Protein AF-A0A0J5GNE4-F1 (afdb_monomer_lite)

Radius of gyration: 23.79 Å; chains: 1; bounding box: 70×24×54 Å

Structure (mmCIF, N/CA/C/O backbone):
data_AF-A0A0J5GNE4-F1
#
_entry.id   AF-A0A0J5GNE4-F1
#
loop_
_atom_site.group_PDB
_atom_site.id
_atom_site.type_symbol
_atom_site.label_atom_id
_atom_site.label_alt_id
_atom_site.label_comp_id
_atom_site.label_asym_id
_atom_site.label_entity_id
_atom_site.label_seq_id
_atom_site.pdbx_PDB_ins_code
_atom_site.Cartn_x
_atom_site.Cartn_y
_atom_site.Cartn_z
_atom_site.occupancy
_atom_site.B_iso_or_equiv
_atom_site.auth_seq_id
_atom_site.auth_comp_id
_atom_site.auth_asym_id
_atom_site.auth_atom_id
_atom_site.pdbx_PDB_model_num
ATOM 1 N N . MET A 1 1 ? -9.781 5.183 1.969 1.00 68.06 1 MET A N 1
ATOM 2 C CA . MET A 1 1 ? -9.216 5.496 3.303 1.00 68.06 1 MET A CA 1
ATOM 3 C C . MET A 1 1 ? -10.190 5.161 4.430 1.00 68.06 1 MET A C 1
ATOM 5 O O . MET A 1 1 ? -9.727 4.634 5.425 1.00 68.06 1 MET A O 1
ATOM 9 N N . SER A 1 2 ? -11.507 5.378 4.282 1.00 83.69 2 SER A N 1
ATOM 10 C CA . SER A 1 2 ? -12.531 4.991 5.281 1.00 83.69 2 SER A CA 1
ATOM 11 C C . SER A 1 2 ? -12.467 3.521 5.722 1.00 83.69 2 SER A C 1
ATOM 13 O O . SER A 1 2 ? -12.629 3.237 6.901 1.00 83.69 2 SER A O 1
ATOM 15 N N . GLN A 1 3 ? -12.141 2.604 4.806 1.00 88.69 3 GLN A N 1
ATOM 16 C CA . GLN A 1 3 ? -11.980 1.176 5.101 1.00 88.69 3 GLN A CA 1
ATOM 17 C C . GLN A 1 3 ? -10.948 0.882 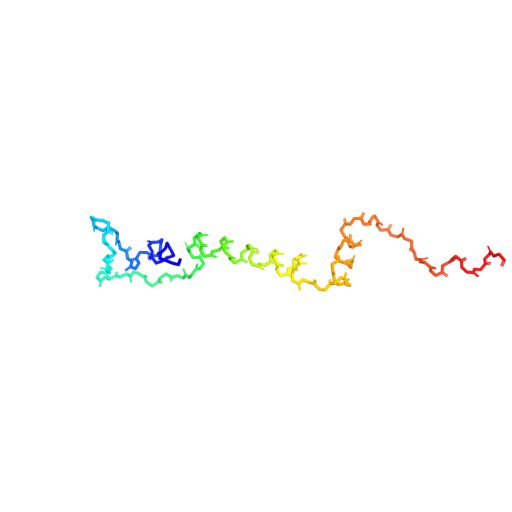6.207 1.00 88.69 3 GLN A C 1
ATOM 19 O O . GLN A 1 3 ? -11.159 -0.021 7.004 1.00 88.69 3 GLN A O 1
ATOM 24 N N . VAL A 1 4 ? -9.865 1.666 6.296 1.00 90.88 4 VAL A N 1
ATOM 25 C CA . VAL A 1 4 ? -8.834 1.505 7.338 1.00 90.88 4 VAL A CA 1
ATOM 26 C C . VAL A 1 4 ? -9.422 1.816 8.712 1.00 90.88 4 VAL A C 1
ATOM 28 O O . VAL A 1 4 ? -9.249 1.055 9.651 1.00 90.88 4 VAL A O 1
ATOM 31 N N . PHE A 1 5 ? -10.187 2.902 8.821 1.00 89.44 5 PHE A N 1
ATOM 32 C CA . PHE A 1 5 ? -10.837 3.279 10.075 1.00 89.44 5 PHE A CA 1
ATOM 33 C C . PHE A 1 5 ? -11.901 2.264 10.507 1.00 89.44 5 PHE A C 1
ATOM 35 O O . PHE A 1 5 ? -12.064 2.041 11.703 1.00 89.44 5 PHE A O 1
ATOM 42 N N . LEU A 1 6 ? -12.598 1.643 9.550 1.00 89.12 6 LEU A N 1
ATOM 43 C CA . LEU A 1 6 ? -13.566 0.578 9.819 1.00 89.12 6 LEU A CA 1
ATOM 44 C C . LEU A 1 6 ? -12.869 -0.693 10.326 1.00 89.12 6 LEU A C 1
ATOM 46 O O . LEU A 1 6 ? -13.275 -1.256 11.336 1.00 89.12 6 LEU A O 1
ATOM 50 N N . GLU A 1 7 ? -11.793 -1.122 9.661 1.00 89.81 7 GLU A N 1
ATOM 51 C CA . GLU A 1 7 ? -10.997 -2.294 10.062 1.00 89.81 7 GLU A CA 1
ATOM 52 C C . GLU A 1 7 ? -10.373 -2.134 11.453 1.00 89.81 7 GLU A C 1
ATOM 54 O O . GLU A 1 7 ? -10.322 -3.088 12.226 1.00 89.81 7 GLU A O 1
ATOM 59 N N . LEU A 1 8 ? -9.937 -0.919 11.786 1.00 90.81 8 LEU A N 1
ATOM 60 C CA . LEU A 1 8 ? -9.367 -0.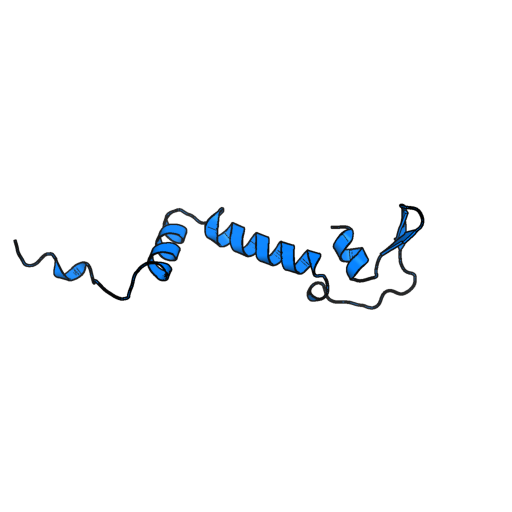590 13.090 1.00 90.81 8 LEU A CA 1
ATOM 61 C C . LEU A 1 8 ? -10.434 -0.289 14.160 1.00 90.81 8 LEU A C 1
ATOM 63 O O . LEU A 1 8 ? -10.089 -0.044 15.311 1.00 90.81 8 LEU A O 1
ATOM 67 N N . GLY A 1 9 ? -11.723 -0.325 13.810 1.00 87.31 9 GLY A N 1
ATOM 68 C CA . GLY A 1 9 ? -12.823 -0.136 14.758 1.00 87.31 9 GLY A CA 1
ATOM 69 C C . GLY A 1 9 ? -13.008 1.302 15.251 1.00 87.31 9 GLY A C 1
ATOM 70 O O . GLY A 1 9 ? -13.625 1.507 16.288 1.00 87.31 9 GLY A O 1
ATOM 71 N N . PHE A 1 10 ? -12.488 2.301 14.531 1.00 88.69 10 PHE A N 1
ATOM 72 C CA . PHE A 1 10 ? -12.740 3.718 14.828 1.00 88.69 10 PHE A CA 1
ATOM 73 C C . PHE A 1 10 ? -14.102 4.184 14.324 1.00 88.69 10 PHE A C 1
ATOM 75 O O . PHE A 1 10 ? -14.684 5.115 14.880 1.00 88.69 10 PHE A O 1
ATOM 82 N N . VAL A 1 11 ? -14.597 3.556 13.258 1.00 89.69 11 VAL A N 1
ATOM 83 C CA . VAL A 1 11 ? -15.902 3.860 12.676 1.00 89.69 11 VAL A CA 1
ATOM 84 C C . VAL A 1 11 ? -16.700 2.587 12.462 1.00 89.69 11 VAL A C 1
ATOM 86 O O . VAL A 1 11 ? -16.138 1.541 12.148 1.00 89.69 11 VAL A O 1
ATOM 89 N N . THR A 1 12 ? -18.012 2.692 12.587 1.00 86.50 12 THR A N 1
ATOM 90 C CA . THR A 1 12 ? -18.974 1.666 12.193 1.00 86.50 12 THR A CA 1
ATOM 91 C C . THR A 1 12 ? -19.857 2.219 11.081 1.00 86.50 12 THR A C 1
ATOM 93 O O . THR A 1 12 ? -19.942 3.430 10.872 1.00 86.50 12 THR A O 1
ATOM 96 N N . ILE A 1 13 ? -20.475 1.330 10.308 1.00 82.44 13 ILE A N 1
ATOM 97 C CA . ILE A 1 13 ? -21.469 1.720 9.310 1.00 82.44 13 ILE A CA 1
ATOM 98 C C . ILE A 1 13 ? -22.828 1.353 9.889 1.00 82.44 13 ILE A C 1
ATOM 100 O O . ILE A 1 13 ? -23.158 0.171 9.965 1.00 82.44 13 ILE A O 1
ATOM 104 N N . ASP A 1 14 ? -23.594 2.363 10.287 1.00 80.25 14 ASP A N 1
ATOM 105 C CA . ASP A 1 14 ? -24.988 2.210 10.693 1.00 80.25 14 ASP A CA 1
ATOM 106 C C . ASP A 1 14 ? -25.881 2.839 9.618 1.00 80.25 14 ASP A C 1
ATOM 108 O O . ASP A 1 14 ? -25.735 4.012 9.276 1.00 80.25 14 ASP A O 1
ATOM 112 N N . ASN A 1 15 ? -26.757 2.037 9.009 1.00 79.06 15 ASN A N 1
ATOM 113 C CA . ASN A 1 15 ? -27.662 2.461 7.931 1.00 79.06 15 ASN A CA 1
ATOM 114 C C . ASN A 1 15 ? -26.985 3.216 6.764 1.00 79.06 15 ASN A C 1
ATOM 116 O O . ASN A 1 15 ? -27.558 4.132 6.177 1.00 79.06 15 ASN A O 1
ATOM 120 N N . GLY A 1 16 ? -25.752 2.836 6.410 1.00 77.75 16 GLY A N 1
ATOM 121 C CA . GLY A 1 16 ? -24.985 3.474 5.331 1.00 77.75 16 GLY A CA 1
ATOM 122 C C . GLY A 1 16 ? -24.313 4.795 5.720 1.00 77.75 16 GLY A C 1
ATOM 123 O O . GLY A 1 16 ? -23.642 5.403 4.886 1.00 77.75 16 GLY A O 1
ATOM 124 N N . ILE A 1 17 ? -24.445 5.219 6.978 1.00 82.50 17 ILE A N 1
ATOM 125 C CA . ILE A 1 17 ? -23.788 6.396 7.541 1.00 82.50 17 ILE A CA 1
ATOM 126 C C . ILE A 1 17 ? -22.597 5.928 8.380 1.00 82.50 17 ILE A C 1
ATOM 128 O O . ILE A 1 17 ? -22.689 4.981 9.159 1.00 82.50 17 ILE A O 1
ATOM 132 N N . LEU A 1 18 ? -21.453 6.590 8.202 1.00 85.69 18 LEU A N 1
ATOM 133 C CA . LEU A 1 18 ? -20.273 6.358 9.029 1.00 85.69 18 LEU A CA 1
ATOM 134 C C . LEU A 1 18 ? -20.494 6.997 10.404 1.00 85.69 18 LEU A C 1
ATOM 136 O O . LEU A 1 18 ? -20.603 8.219 10.502 1.00 85.69 18 LEU A O 1
ATOM 140 N N . ALA A 1 19 ? -20.531 6.177 11.449 1.00 86.25 19 ALA A N 1
ATOM 141 C CA . ALA A 1 19 ? -20.598 6.605 12.840 1.00 86.25 19 ALA A CA 1
ATOM 142 C C . ALA A 1 19 ? -19.240 6.390 13.518 1.00 86.25 19 ALA A C 1
ATOM 144 O O . ALA A 1 19 ? -18.535 5.428 13.216 1.00 86.25 19 ALA A O 1
ATOM 145 N N . LEU A 1 20 ? -18.854 7.289 14.424 1.00 85.31 20 LEU A N 1
ATOM 146 C CA . LEU A 1 20 ? -17.666 7.105 15.260 1.00 85.31 20 LEU A CA 1
ATOM 147 C C . LEU A 1 20 ? -17.968 6.086 16.360 1.00 85.31 20 LEU A C 1
ATOM 149 O O . LEU A 1 20 ? -19.071 6.063 16.899 1.00 85.31 20 LEU A O 1
ATOM 153 N N . SER A 1 21 ? -16.984 5.259 16.698 1.00 85.12 21 SER A N 1
ATOM 154 C CA . SER A 1 21 ? -17.078 4.388 17.872 1.00 85.12 21 SER A CA 1
ATOM 155 C C . SER A 1 21 ? -16.783 5.189 19.144 1.00 85.12 21 SER A C 1
ATOM 157 O O . SER A 1 21 ? -15.866 6.007 19.148 1.00 85.12 21 SER A O 1
ATOM 159 N N . ASP A 1 22 ? -17.544 4.956 20.218 1.00 80.44 22 ASP A N 1
ATOM 160 C CA . ASP A 1 22 ? -17.447 5.733 21.468 1.00 80.44 22 ASP A CA 1
ATOM 161 C C . ASP A 1 22 ? -16.129 5.510 22.232 1.00 80.44 22 ASP A C 1
ATOM 163 O O . ASP A 1 22 ? -15.659 6.388 22.957 1.00 80.44 22 ASP A O 1
ATOM 167 N N . SER A 1 23 ? -15.508 4.339 22.076 1.00 80.69 23 SER A N 1
ATOM 168 C CA . SER A 1 23 ? -14.278 3.961 22.785 1.00 80.69 23 SER A CA 1
ATOM 169 C C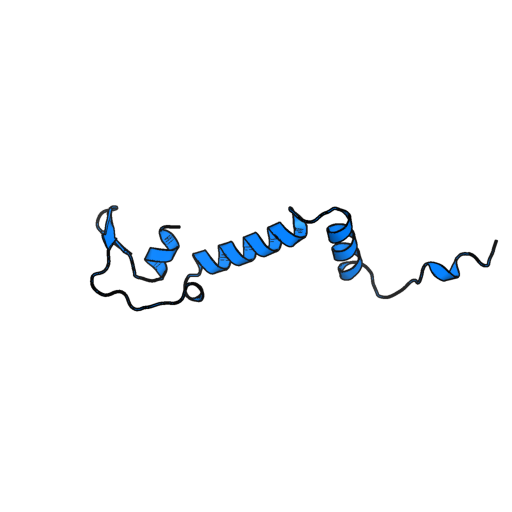 . SER A 1 23 ? -13.414 2.988 21.970 1.00 80.69 23 SER A C 1
ATOM 171 O O . SER A 1 23 ? -13.222 1.835 22.362 1.00 80.69 23 SER A O 1
ATOM 173 N N . PRO A 1 24 ? -12.886 3.419 20.809 1.00 82.62 24 PRO A N 1
ATOM 174 C CA . PRO A 1 24 ? -12.073 2.555 19.973 1.00 82.62 24 PRO A CA 1
ATOM 175 C C . PRO A 1 24 ? -10.768 2.204 20.688 1.00 82.62 24 PRO A C 1
ATOM 177 O O . PRO A 1 24 ? -10.098 3.057 21.276 1.00 82.62 24 PRO A O 1
ATOM 180 N N . GLU A 1 25 ? -10.393 0.931 20.620 1.00 85.38 25 GLU A N 1
ATOM 181 C CA . GLU A 1 25 ? -9.082 0.479 21.065 1.00 85.38 25 GLU A CA 1
ATOM 182 C C . GLU A 1 25 ? -7.992 1.151 20.219 1.00 85.38 25 GLU A C 1
ATOM 184 O O . GLU A 1 25 ? -8.140 1.336 19.008 1.00 85.38 25 GLU A O 1
ATOM 189 N N . LYS A 1 26 ? -6.877 1.531 20.849 1.00 84.75 26 LYS A N 1
ATOM 190 C CA . LYS A 1 26 ? -5.756 2.151 20.142 1.00 84.75 26 LYS A CA 1
ATOM 191 C C . LYS A 1 26 ? -5.004 1.091 19.333 1.00 84.75 26 LYS A C 1
ATOM 193 O O . LYS A 1 26 ? -4.021 0.534 19.813 1.00 84.75 26 LYS A O 1
ATOM 198 N N . LYS A 1 27 ? -5.467 0.859 18.109 1.00 88.19 27 LYS A N 1
ATOM 199 C CA . LYS A 1 27 ? -4.879 -0.094 17.164 1.00 88.19 27 LYS A CA 1
ATOM 200 C C . LYS A 1 27 ? -3.849 0.550 16.245 1.00 88.19 27 LYS A C 1
ATOM 202 O O . LYS A 1 27 ? -3.977 1.721 15.868 1.00 88.19 27 LYS A O 1
ATOM 207 N N . GLY A 1 28 ? -2.822 -0.219 15.904 1.00 90.38 28 GLY A N 1
ATOM 208 C CA . GLY A 1 28 ? -1.788 0.177 14.953 1.00 90.38 28 GLY A CA 1
ATOM 209 C C . GLY A 1 28 ? -2.293 0.144 13.507 1.00 90.38 28 GLY A C 1
ATOM 210 O O . GLY A 1 28 ? -3.229 -0.576 13.173 1.00 90.38 28 GLY A O 1
ATOM 211 N N . LEU A 1 29 ? -1.683 0.930 12.612 1.00 88.94 29 LEU A N 1
ATOM 212 C CA . LEU A 1 29 ? -2.036 0.913 11.179 1.00 88.94 29 LEU A CA 1
ATOM 213 C C . LEU A 1 29 ? -1.688 -0.422 10.504 1.00 88.94 29 LEU A C 1
ATOM 215 O O . LEU A 1 29 ? -2.302 -0.794 9.506 1.00 88.94 29 LEU A O 1
ATOM 219 N N . ASP A 1 30 ? -0.718 -1.134 11.062 1.00 90.31 30 ASP A N 1
ATOM 220 C CA . ASP A 1 30 ? -0.306 -2.481 10.684 1.00 90.31 30 ASP A CA 1
ATOM 221 C C . ASP A 1 30 ? -1.396 -3.536 10.922 1.00 90.31 30 ASP A C 1
ATOM 223 O O . ASP A 1 30 ? -1.380 -4.584 10.283 1.00 90.31 30 ASP A O 1
ATOM 227 N N . GLU A 1 31 ? -2.402 -3.244 11.747 1.00 91.25 31 GLU A N 1
ATOM 228 C CA . GLU A 1 31 ? -3.556 -4.129 11.941 1.00 91.25 31 GLU A CA 1
ATOM 229 C C . GLU A 1 31 ? -4.607 -3.998 10.821 1.00 91.25 31 GLU A C 1
ATOM 231 O O . GLU A 1 31 ? -5.500 -4.840 10.692 1.00 91.25 31 GLU A O 1
ATOM 236 N N . SER A 1 32 ? -4.509 -2.972 9.966 1.00 93.94 32 SER A N 1
ATOM 237 C CA . SER A 1 32 ? -5.404 -2.795 8.820 1.00 93.94 32 SER A CA 1
ATOM 238 C C . SER A 1 32 ? -4.855 -3.485 7.574 1.00 93.94 32 SER A C 1
ATOM 240 O O . SER A 1 32 ? -3.879 -3.049 6.959 1.00 93.94 32 SER A O 1
ATOM 242 N N . LYS A 1 33 ? -5.568 -4.516 7.110 1.00 93.12 33 LYS A N 1
ATOM 243 C CA . LYS A 1 33 ? -5.260 -5.216 5.852 1.00 93.12 33 LYS A CA 1
ATOM 244 C C . LYS A 1 33 ? -5.299 -4.273 4.654 1.00 93.12 33 LYS A C 1
ATOM 246 O O . LYS A 1 33 ? -4.457 -4.374 3.762 1.00 93.12 33 LYS A O 1
ATOM 251 N N . SER A 1 34 ? -6.262 -3.352 4.627 1.00 93.94 34 SER A N 1
ATOM 252 C CA . SER A 1 34 ? -6.373 -2.363 3.554 1.00 93.94 34 SER A CA 1
ATOM 253 C C . SER A 1 34 ? -5.178 -1.411 3.524 1.00 93.94 34 SER A C 1
ATOM 255 O O . SER A 1 34 ? -4.700 -1.061 2.441 1.00 93.94 34 SER A O 1
ATOM 257 N N . TYR A 1 35 ? -4.680 -1.003 4.695 1.00 94.62 35 TYR A N 1
ATOM 258 C CA . TYR A 1 35 ? -3.485 -0.172 4.794 1.00 94.62 35 TYR A CA 1
ATOM 259 C C . TYR A 1 35 ? -2.233 -0.929 4.336 1.00 94.62 35 TYR A C 1
ATOM 261 O O . TYR A 1 35 ? -1.534 -0.439 3.446 1.00 94.62 35 TYR A O 1
ATOM 269 N N . LEU A 1 36 ? -2.001 -2.138 4.863 1.00 94.62 36 LEU A N 1
ATOM 270 C CA . LEU A 1 36 ? -0.860 -2.978 4.480 1.00 94.62 36 LEU A CA 1
ATOM 271 C C . LEU A 1 36 ? -0.829 -3.236 2.973 1.00 94.62 36 LEU A C 1
ATOM 273 O O . LEU A 1 36 ? 0.187 -3.002 2.324 1.00 94.62 36 LEU A O 1
ATOM 277 N N . ARG A 1 37 ? -1.968 -3.612 2.382 1.00 94.56 37 ARG A N 1
ATOM 278 C CA . ARG A 1 37 ? -2.060 -3.863 0.939 1.00 94.56 37 ARG A CA 1
ATOM 279 C C . ARG A 1 37 ? -1.693 -2.630 0.115 1.00 94.56 37 ARG A C 1
ATOM 281 O O . ARG A 1 37 ? -1.021 -2.742 -0.907 1.00 94.56 37 ARG A O 1
ATOM 288 N N . LYS A 1 38 ? -2.133 -1.442 0.542 1.00 94.00 38 LYS A N 1
ATOM 289 C CA . LYS A 1 38 ? -1.779 -0.191 -0.138 1.00 94.00 38 LYS A CA 1
ATOM 290 C C . LYS A 1 38 ? -0.289 0.123 0.007 1.00 94.00 38 LYS A C 1
ATOM 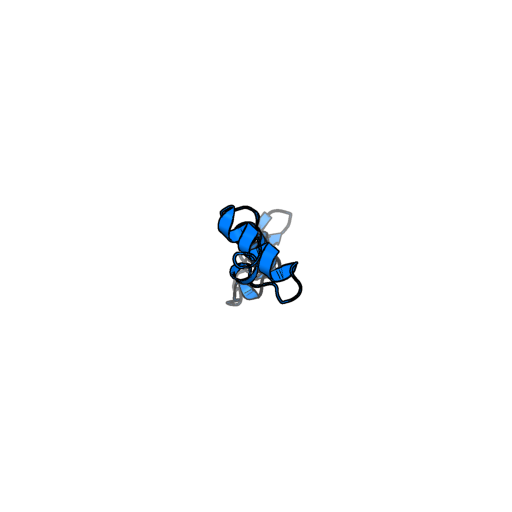292 O O . LYS A 1 38 ? 0.311 0.625 -0.940 1.00 94.00 38 LYS A O 1
ATOM 297 N N . GLN A 1 39 ? 0.302 -0.178 1.161 1.00 95.06 39 GLN A N 1
ATOM 298 C CA . GLN A 1 39 ? 1.735 -0.017 1.393 1.00 95.06 39 GLN A CA 1
ATOM 299 C C . GLN A 1 39 ? 2.559 -0.959 0.502 1.00 95.06 39 GLN A C 1
ATOM 301 O O . GLN A 1 39 ? 3.515 -0.511 -0.130 1.00 95.06 39 GLN A O 1
ATOM 306 N N . GLU A 1 40 ? 2.173 -2.231 0.398 1.00 95.38 40 GLU A N 1
ATOM 307 C CA . GLU A 1 40 ? 2.821 -3.201 -0.492 1.00 95.38 40 GLU A CA 1
ATOM 308 C C . GLU A 1 40 ? 2.710 -2.785 -1.959 1.00 95.38 40 GLU A C 1
ATOM 310 O O . GLU A 1 40 ? 3.712 -2.779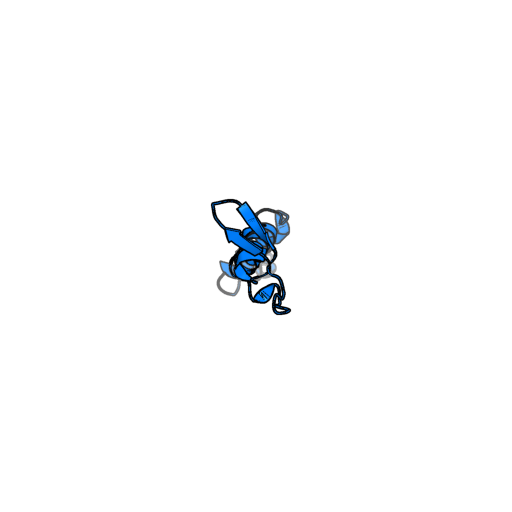 -2.674 1.00 95.38 40 GLU A O 1
ATOM 315 N N . GLN A 1 41 ? 1.520 -2.357 -2.389 1.00 95.38 41 GLN A N 1
ATOM 316 C CA . GLN A 1 41 ? 1.302 -1.849 -3.741 1.00 95.38 41 GLN A CA 1
ATOM 317 C C . GLN A 1 41 ? 2.213 -0.651 -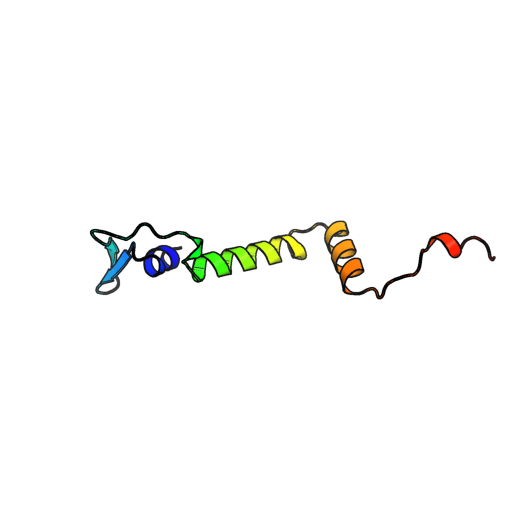4.035 1.00 95.38 41 GLN A C 1
ATOM 319 O O . GLN A 1 41 ? 2.931 -0.655 -5.031 1.00 95.38 41 GLN A O 1
ATOM 324 N N . ALA A 1 42 ? 2.253 0.337 -3.137 1.00 95.00 42 ALA A N 1
ATOM 325 C CA . ALA A 1 42 ? 3.108 1.509 -3.298 1.00 95.00 42 ALA A CA 1
ATOM 326 C C . ALA A 1 42 ? 4.599 1.137 -3.330 1.00 95.00 42 ALA A C 1
ATOM 328 O O . ALA A 1 42 ? 5.377 1.746 -4.061 1.00 95.00 42 ALA A O 1
ATOM 329 N N . LYS A 1 43 ? 5.023 0.132 -2.556 1.00 95.31 43 LYS A N 1
ATOM 330 C CA . LYS A 1 43 ? 6.405 -0.364 -2.580 1.00 95.31 43 LYS A CA 1
ATOM 331 C C . LYS A 1 43 ? 6.765 -0.945 -3.950 1.00 95.31 43 LYS A C 1
ATOM 333 O O . LYS A 1 43 ? 7.821 -0.617 -4.484 1.00 95.31 43 LYS A O 1
ATOM 338 N N . ILE A 1 44 ? 5.882 -1.763 -4.519 1.00 94.44 44 ILE A N 1
ATOM 339 C CA . ILE A 1 44 ? 6.051 -2.353 -5.854 1.00 94.44 44 ILE A CA 1
ATOM 340 C C . ILE A 1 44 ? 6.063 -1.248 -6.919 1.00 94.44 44 ILE A C 1
ATOM 342 O O . ILE A 1 44 ? 6.961 -1.203 -7.754 1.00 94.44 44 ILE A O 1
ATOM 346 N N . GLU A 1 45 ? 5.120 -0.309 -6.865 1.00 95.50 45 GLU A N 1
ATOM 347 C CA . GLU A 1 45 ? 5.052 0.808 -7.815 1.00 95.50 45 GLU A CA 1
ATOM 348 C C . GLU A 1 45 ? 6.316 1.669 -7.786 1.00 95.50 45 GLU A C 1
ATOM 350 O O . GLU A 1 45 ? 6.872 1.975 -8.839 1.00 95.50 45 GLU A O 1
ATOM 355 N N . ASN A 1 46 ? 6.834 1.997 -6.601 1.00 92.69 46 ASN A N 1
ATOM 356 C CA . ASN A 1 46 ? 8.100 2.723 -6.482 1.00 92.69 46 ASN A CA 1
ATOM 357 C C . ASN A 1 46 ? 9.272 1.964 -7.110 1.00 92.69 46 ASN A C 1
ATOM 359 O O . ASN A 1 46 ? 10.146 2.572 -7.719 1.00 92.69 46 ASN A O 1
ATOM 363 N N . GLN A 1 47 ? 9.282 0.640 -6.982 1.00 90.00 47 GLN A N 1
ATOM 364 C CA . GLN A 1 47 ? 10.370 -0.197 -7.469 1.00 90.00 47 GLN A CA 1
ATOM 365 C C . GLN A 1 47 ? 10.351 -0.419 -8.987 1.00 90.00 47 GLN A C 1
ATOM 367 O O . GLN A 1 47 ? 11.412 -0.651 -9.561 1.00 90.00 47 GLN A O 1
ATOM 372 N N . PHE A 1 48 ? 9.176 -0.379 -9.624 1.00 92.38 48 PHE A N 1
ATOM 373 C CA . PHE A 1 48 ? 9.030 -0.768 -11.035 1.00 92.38 48 PHE A CA 1
ATOM 374 C C . PHE A 1 48 ? 8.473 0.319 -11.945 1.00 92.38 48 PHE A C 1
ATOM 376 O O . PHE A 1 48 ? 8.815 0.365 -13.123 1.00 92.38 48 PHE A O 1
ATOM 383 N N . VAL A 1 49 ? 7.573 1.152 -11.427 1.00 92.88 49 VAL A N 1
ATOM 384 C CA . VAL A 1 49 ? 6.858 2.167 -12.212 1.00 92.88 49 VAL A CA 1
ATOM 385 C C . VAL A 1 49 ? 7.549 3.517 -12.083 1.00 92.88 49 VAL A C 1
ATOM 387 O O . VAL A 1 49 ? 7.701 4.224 -13.076 1.00 92.88 49 VAL A O 1
ATOM 390 N N . TYR A 1 50 ? 7.976 3.867 -10.869 1.00 92.88 50 TYR A N 1
ATOM 391 C CA . TYR A 1 50 ? 8.596 5.162 -10.579 1.00 92.88 50 TYR A CA 1
ATOM 392 C C . TYR A 1 50 ? 10.125 5.114 -10.497 1.00 92.88 50 TYR A C 1
ATOM 394 O O . TYR A 1 50 ? 10.755 6.157 -10.338 1.00 92.88 50 TYR A O 1
ATOM 402 N N . SER A 1 51 ? 10.726 3.931 -10.634 1.00 91.06 51 SER A N 1
ATOM 403 C CA . SER A 1 51 ? 12.174 3.774 -10.754 1.00 91.06 51 SER A CA 1
ATOM 404 C C . SER A 1 51 ? 12.686 4.385 -12.057 1.00 91.06 51 SER A C 1
ATOM 406 O O . SER A 1 51 ? 12.035 4.281 -13.102 1.00 91.06 51 SER A O 1
ATOM 408 N N . SER A 1 52 ? 13.896 4.934 -12.033 1.00 93.31 52 SER A N 1
ATOM 409 C CA . SER A 1 52 ? 14.600 5.291 -13.262 1.00 93.31 52 SER A CA 1
ATOM 410 C C . SER A 1 52 ? 14.910 4.049 -14.107 1.00 93.31 52 SER A C 1
ATOM 412 O O . SER A 1 52 ? 14.955 2.916 -13.620 1.00 93.31 52 SER A O 1
ATOM 414 N N . TYR A 1 53 ? 15.178 4.264 -15.395 1.00 90.75 53 TYR A N 1
ATOM 415 C CA . TYR A 1 53 ? 15.583 3.189 -16.300 1.00 90.75 53 TYR A CA 1
ATOM 416 C C . TYR A 1 53 ? 16.811 2.416 -15.789 1.00 90.75 53 TYR A C 1
ATOM 418 O O . TYR A 1 53 ? 16.845 1.189 -15.878 1.00 90.75 53 TYR A O 1
ATOM 426 N N . GLU A 1 54 ? 17.811 3.112 -15.240 1.00 92.25 54 GLU A N 1
ATOM 427 C CA . GLU A 1 54 ? 19.030 2.477 -14.731 1.00 92.25 54 GLU A CA 1
ATOM 428 C C . GLU A 1 54 ? 18.743 1.577 -13.527 1.00 92.25 54 GLU A C 1
ATOM 430 O O . GLU A 1 54 ? 19.206 0.435 -13.493 1.00 92.25 54 GLU A O 1
ATOM 435 N N . GLU A 1 55 ? 17.934 2.047 -12.575 1.00 91.06 55 GLU A N 1
ATOM 436 C CA . GLU A 1 55 ? 17.528 1.272 -11.397 1.00 91.06 55 GLU A CA 1
ATOM 437 C C . GLU A 1 55 ? 16.726 0.031 -11.789 1.00 91.06 55 GLU A C 1
ATOM 439 O O . GLU A 1 55 ? 16.991 -1.067 -11.286 1.00 91.06 55 GLU A O 1
ATOM 444 N N . LEU A 1 56 ? 15.792 0.181 -12.732 1.00 92.31 56 LEU A N 1
ATOM 445 C CA . LEU A 1 56 ? 14.982 -0.924 -13.232 1.00 92.31 56 LEU A CA 1
ATOM 446 C C . LEU A 1 56 ? 15.847 -1.959 -13.962 1.00 92.31 56 LEU A C 1
ATOM 448 O O . LEU A 1 56 ? 15.734 -3.159 -13.704 1.00 92.31 56 LEU A O 1
ATOM 452 N N . LYS A 1 57 ? 16.771 -1.507 -14.820 1.00 90.19 57 LYS A N 1
ATOM 453 C CA . LYS A 1 57 ? 17.728 -2.377 -15.519 1.00 90.19 57 LYS A CA 1
ATOM 454 C C . LYS A 1 57 ? 18.613 -3.136 -14.530 1.00 90.19 57 LYS A C 1
ATOM 456 O O . LYS A 1 57 ? 18.786 -4.344 -14.667 1.00 90.19 57 LYS A O 1
ATOM 461 N N . GLN A 1 58 ? 19.144 -2.461 -13.512 1.00 90.62 58 GLN A N 1
ATOM 462 C CA . GLN A 1 58 ? 19.935 -3.106 -12.459 1.00 90.62 58 GLN A CA 1
ATOM 463 C C . GLN A 1 58 ? 19.112 -4.106 -11.646 1.00 90.62 58 GLN A C 1
ATOM 465 O O . GLN A 1 58 ? 19.635 -5.137 -11.218 1.00 90.62 58 GLN A O 1
ATOM 470 N N . TRP A 1 59 ? 17.838 -3.812 -11.390 1.00 90.50 59 TRP A N 1
ATOM 471 C CA . TRP A 1 59 ? 16.944 -4.747 -10.721 1.00 90.50 59 TRP A CA 1
ATOM 472 C C . TRP A 1 59 ? 16.731 -6.012 -11.559 1.00 90.50 59 TRP A C 1
ATOM 474 O O . TRP A 1 59 ? 16.959 -7.111 -11.056 1.00 90.50 59 TRP A O 1
ATOM 484 N N . PHE A 1 60 ? 16.402 -5.871 -12.846 1.00 90.25 60 PHE A N 1
ATOM 485 C CA . PHE A 1 60 ? 16.229 -7.013 -13.746 1.00 90.25 60 PHE A CA 1
ATOM 486 C C . PHE A 1 60 ? 17.515 -7.820 -13.917 1.00 90.25 60 PHE A C 1
ATOM 488 O O . PHE A 1 60 ? 17.473 -9.044 -13.833 1.00 90.25 60 PHE A O 1
ATOM 495 N N . ASN A 1 61 ? 18.662 -7.155 -14.070 1.00 90.25 61 ASN A N 1
ATOM 496 C CA . ASN A 1 61 ? 19.956 -7.827 -14.167 1.00 90.25 61 ASN A CA 1
ATOM 497 C C . ASN A 1 61 ? 20.249 -8.685 -12.927 1.00 90.25 61 ASN A C 1
ATOM 499 O O . ASN A 1 61 ? 20.751 -9.792 -13.066 1.00 90.25 61 ASN A O 1
ATOM 503 N N . ARG A 1 62 ? 19.895 -8.222 -11.720 1.00 88.00 62 ARG A N 1
ATOM 504 C CA . ARG A 1 62 ? 20.072 -9.003 -10.481 1.00 88.00 62 ARG A CA 1
ATOM 505 C C . ARG A 1 62 ? 19.166 -10.232 -10.394 1.00 88.00 62 ARG A C 1
ATOM 507 O O . ARG A 1 62 ? 19.545 -11.199 -9.748 1.00 88.00 62 ARG A O 1
ATOM 514 N N . VAL A 1 63 ? 17.966 -10.169 -10.970 1.00 86.88 63 VAL A N 1
ATOM 515 C CA . VAL A 1 63 ? 16.939 -11.217 -10.824 1.00 86.88 63 VAL A CA 1
ATOM 516 C C . VAL A 1 63 ? 16.974 -12.233 -11.969 1.00 86.88 63 VAL A C 1
ATOM 518 O O . VAL A 1 63 ? 16.655 -13.398 -11.753 1.00 86.88 63 VAL A O 1
ATOM 521 N N . ILE A 1 64 ? 17.343 -11.806 -13.179 1.00 83.19 64 ILE A N 1
ATOM 522 C CA . ILE A 1 64 ? 17.280 -12.631 -14.395 1.00 83.19 64 ILE A CA 1
ATOM 523 C C . ILE A 1 64 ? 18.623 -13.291 -14.719 1.00 83.19 64 ILE A C 1
ATOM 525 O O . ILE A 1 64 ? 18.631 -14.371 -15.308 1.00 83.19 64 ILE A O 1
ATOM 529 N N . LEU A 1 65 ? 19.757 -12.678 -14.366 1.00 71.75 65 LEU A N 1
ATOM 530 C CA . LEU A 1 65 ? 21.051 -13.254 -14.722 1.00 71.75 65 LEU A CA 1
ATOM 531 C C . LEU A 1 65 ? 21.393 -14.411 -13.768 1.00 71.75 65 LEU A C 1
ATOM 533 O O . LEU A 1 65 ? 21.463 -14.192 -12.555 1.00 71.75 65 LEU A O 1
ATOM 537 N N . PRO A 1 66 ? 21.669 -15.626 -14.284 1.00 59.59 66 PRO A N 1
ATOM 538 C CA . PRO A 1 66 ? 22.504 -16.558 -13.551 1.00 59.59 66 PRO A CA 1
ATOM 539 C C . PRO A 1 66 ? 23.843 -15.856 -13.311 1.00 59.59 66 PRO A C 1
ATOM 541 O O . PRO A 1 66 ? 24.339 -15.136 -14.177 1.00 59.59 66 PRO A O 1
ATOM 544 N N . THR A 1 67 ? 24.396 -16.030 -12.119 1.00 61.56 67 THR A N 1
ATOM 545 C CA . THR A 1 67 ? 25.759 -15.624 -11.770 1.00 61.56 67 THR A CA 1
ATOM 546 C C . THR A 1 67 ? 26.735 -15.798 -12.945 1.00 61.56 67 THR A C 1
ATOM 548 O O . THR A 1 67 ? 26.870 -16.906 -13.454 1.00 61.56 67 THR A O 1
ATOM 551 N N . GLU A 1 68 ? 27.418 -14.691 -13.276 1.00 57.41 68 GLU A N 1
ATOM 552 C CA . GLU A 1 68 ? 28.628 -14.534 -14.109 1.00 57.41 68 GLU A CA 1
ATOM 553 C C . GLU A 1 68 ? 28.459 -14.466 -15.639 1.00 57.41 68 GLU A C 1
ATOM 555 O O . GLU A 1 68 ? 28.093 -15.448 -16.268 1.00 57.41 68 GLU A O 1
ATOM 560 N N . ILE A 1 69 ? 28.833 -13.324 -16.246 1.00 52.94 69 ILE A N 1
ATOM 561 C CA . ILE A 1 69 ? 30.129 -13.169 -16.945 1.00 52.94 69 ILE A CA 1
ATOM 562 C C . ILE A 1 69 ? 30.626 -11.727 -16.735 1.00 52.94 69 ILE A C 1
ATOM 564 O O . ILE A 1 69 ? 29.951 -10.759 -17.081 1.00 52.94 69 ILE A O 1
ATOM 568 N N . ASP A 1 70 ? 31.815 -11.597 -16.150 1.00 53.31 70 ASP A N 1
ATOM 569 C CA . ASP A 1 70 ? 32.597 -10.364 -16.076 1.00 53.31 70 ASP A CA 1
ATOM 570 C C . ASP A 1 70 ? 32.960 -9.898 -17.501 1.00 53.31 70 ASP A C 1
ATOM 572 O O . ASP A 1 70 ? 33.807 -10.491 -18.172 1.00 53.31 70 ASP A O 1
ATOM 576 N N . GLU A 1 71 ? 32.315 -8.831 -17.986 1.00 52.34 71 GLU A N 1
ATOM 577 C CA . GLU A 1 71 ? 32.546 -8.243 -19.319 1.00 52.34 71 GLU A CA 1
ATOM 578 C C . GLU A 1 71 ? 34.000 -7.747 -19.527 1.00 52.34 71 GLU A C 1
ATOM 580 O O . GLU A 1 71 ? 34.372 -7.332 -20.628 1.00 52.34 71 GLU A O 1
ATOM 585 N N . ARG A 1 72 ? 34.860 -7.808 -18.497 1.00 51.69 72 ARG A N 1
ATOM 586 C CA . ARG A 1 72 ? 36.271 -7.397 -18.560 1.00 51.69 72 ARG A CA 1
ATOM 587 C C . ARG A 1 72 ? 37.206 -8.380 -19.275 1.00 51.69 72 ARG A C 1
ATOM 589 O O . ARG A 1 72 ? 38.321 -7.978 -19.586 1.00 51.69 72 ARG A O 1
ATOM 596 N N . GLN A 1 73 ? 36.787 -9.610 -19.586 1.00 46.34 73 GLN A N 1
ATOM 597 C CA . GLN A 1 73 ? 37.653 -10.604 -20.256 1.00 46.34 73 GLN A CA 1
ATOM 598 C C . GLN A 1 73 ? 37.555 -10.611 -21.800 1.00 46.34 73 GLN A C 1
ATOM 600 O O . GLN A 1 73 ? 38.351 -11.272 -22.457 1.00 46.34 73 GLN A O 1
ATOM 605 N N . ILE A 1 74 ? 36.633 -9.860 -22.424 1.00 54.38 74 ILE A N 1
ATOM 606 C CA . ILE A 1 74 ? 36.397 -9.948 -23.887 1.00 54.38 74 ILE A CA 1
ATOM 607 C C . ILE A 1 74 ? 37.344 -9.037 -24.707 1.00 54.38 74 ILE A C 1
ATOM 609 O O . ILE A 1 74 ? 37.376 -9.111 -25.931 1.00 54.38 74 ILE A O 1
ATOM 613 N N . LYS A 1 75 ? 38.166 -8.185 -24.074 1.00 47.94 75 LYS A N 1
ATOM 614 C CA . LYS A 1 75 ? 39.036 -7.232 -24.801 1.00 47.94 75 LYS A CA 1
ATOM 615 C C . LYS A 1 75 ? 40.458 -7.717 -25.117 1.00 47.94 75 LYS A C 1
ATOM 617 O O . LYS A 1 75 ? 41.179 -6.971 -25.768 1.00 47.94 75 LYS A O 1
ATOM 622 N N . GLU A 1 76 ? 40.862 -8.925 -24.718 1.00 48.56 76 GLU A N 1
ATOM 623 C CA . GLU A 1 76 ? 42.232 -9.428 -24.967 1.00 48.56 76 GLU A CA 1
ATOM 624 C C . GLU A 1 76 ? 42.355 -10.490 -26.071 1.00 48.56 76 GLU A C 1
ATOM 626 O O . GLU A 1 76 ? 43.418 -11.081 -26.247 1.00 48.56 76 GLU A O 1
ATOM 631 N N . THR A 1 77 ? 41.324 -10.740 -26.878 1.00 42.06 77 THR A N 1
ATOM 632 C CA . THR A 1 77 ? 41.496 -11.606 -28.058 1.00 42.06 77 THR A CA 1
ATOM 633 C C . THR A 1 77 ? 40.640 -11.148 -29.230 1.00 42.06 77 THR A C 1
ATOM 635 O O . THR A 1 77 ? 39.616 -11.762 -29.505 1.00 42.06 77 THR A O 1
ATOM 638 N N . VAL A 1 78 ? 41.080 -10.082 -29.910 1.00 40.38 78 VAL A N 1
ATOM 639 C CA . VAL A 1 78 ? 41.099 -9.941 -31.384 1.00 40.38 78 VAL A CA 1
ATOM 640 C C . VAL A 1 78 ? 42.257 -9.021 -31.755 1.00 40.38 78 VAL A C 1
ATOM 642 O O . VAL A 1 78 ? 42.335 -7.924 -31.158 1.00 40.38 78 VAL A O 1
#

Sequence (78 aa):
MSQVFLELGFVTIDNGILALSDSPEKKGLDESKSYLRKQEQAKIENQFVYSSYEELKQWFNRVILPTEIDERQIKETV

Foldseek 3Di:
DVQLCVQQQQWDQDPNDTDGDPDGDPDDSVSRPVSVVVVVVVVVCCQAVVDDPVSNVVVCCVVPDDDDDDPVPPPPDD

Secondary structure (DSSP, 8-state):
-HHHHHHTTSEEEETTEEEE-SS-----GGG-HHHHHHHHHHHHHHHHTSS-HHHHHHHHHHHH--S---GGGTTS--

pLDDT: mean 82.52, std 15.02, range [40.38, 95.5]